Protein AF-A0A8T3MDM1-F1 (afdb_monomer)

pLDDT: mean 90.83, std 8.82, range [56.97, 98.5]

Sequence (140 aa):
MAVIEPRGPFSLTASSRFLEGFTPAAHRASGEAGHLHLAFVPAGTDDAAAVCCRQPADPDGPVTIEVPGSPDARPVVDQTRRILSLDIDGSDFPEVGRRDPVIGRLQRRYPGLRPVLFLSTFEAAAWAIIGARISIRQAA

Secondary structure (DSSP, 8-state):
-EEE--SS---HHHHHHHHHTSGGG-----S-TTEEEEEE--TT-SS-EEEEEE--S-TTSPEEEE-TT-S--HHHHHHHHHHTT-SS--TTHHHHHHH-HHHHHHHHHSTT--PPPPSSHHHHHHHHHHTTTS-HHHH-

Nearest PDB structures (foldseek):
  2jhj-assembly2_B  TM=7.809E-01  e=1.040E-05  Archaeoglobus fulgidus
  2jhj-assembly1_A  TM=7.834E-01  e=1.245E-05  Archaeoglobus fulgidus
  2jhn-assembly2_B  TM=7.776E-01  e=1.786E-05  Archaeoglobus fulgidus
  4zhx-assembly2_C  TM=4.646E-01  e=4.250E+00  Homo sapiens
  5g3q-assembly2_B  TM=2.437E-01  e=5.405E+00  Homo sapiens

Foldseek 3Di:
DDKAQAQAFAALQLLLVVLCVQVVSNDPFPPDGQWDWDWDAFPPGDDIWIWIWGAPPDRRGIIDIDIPPDPDCVSVVVLVCVQRVSVDRCRCVCVVCVVPVVSVVVCVVRPRRDDGDDSDPVVVVVLCVQPPPHDSVVSD

Radius of gyration: 15.72 Å; Cα contacts (8 Å, |Δi|>4): 213; chains: 1; bounding box: 40×39×36 Å

Structure (mmCIF, N/CA/C/O backbone):
data_AF-A0A8T3MDM1-F1
#
_entry.id   AF-A0A8T3MDM1-F1
#
loop_
_atom_site.group_PDB
_atom_site.id
_atom_site.type_symbol
_atom_site.label_atom_id
_atom_site.label_alt_id
_atom_site.label_comp_id
_atom_site.label_asym_id
_atom_site.label_entity_id
_atom_site.label_seq_id
_atom_site.pdbx_PDB_ins_code
_atom_site.Cartn_x
_atom_site.Cartn_y
_atom_site.Cartn_z
_atom_site.occupancy
_atom_site.B_iso_or_equiv
_atom_site.auth_seq_id
_atom_site.auth_comp_id
_atom_site.auth_asym_id
_atom_site.auth_atom_id
_atom_site.pdbx_PDB_model_num
ATOM 1 N N . MET A 1 1 ? 8.601 10.355 -13.959 1.00 86.75 1 MET A N 1
ATOM 2 C CA . MET A 1 1 ? 7.845 10.962 -12.844 1.00 86.75 1 MET A CA 1
AT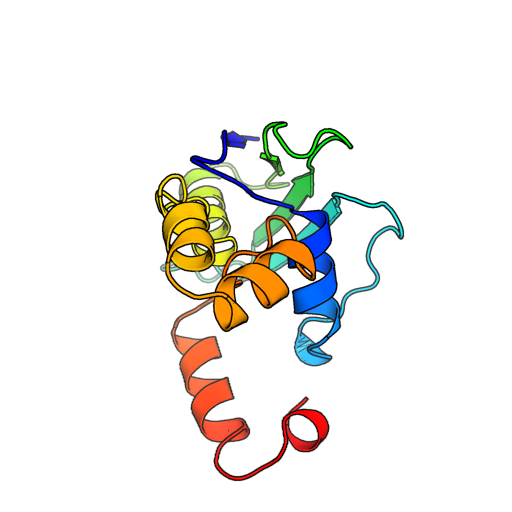OM 3 C C . MET A 1 1 ? 6.371 10.945 -13.207 1.00 86.75 1 MET A C 1
ATOM 5 O O . MET A 1 1 ? 6.057 11.250 -14.352 1.00 86.75 1 MET A O 1
ATOM 9 N N . ALA A 1 2 ? 5.500 10.570 -12.277 1.00 94.62 2 ALA A N 1
ATOM 10 C CA . ALA A 1 2 ? 4.046 10.598 -12.415 1.00 94.62 2 ALA A CA 1
ATOM 11 C C . ALA A 1 2 ? 3.429 11.269 -11.181 1.00 94.62 2 ALA A C 1
ATOM 13 O O . ALA A 1 2 ? 3.994 11.173 -10.096 1.00 94.62 2 ALA A O 1
ATOM 14 N N . VAL A 1 3 ? 2.289 11.934 -11.345 1.00 96.19 3 VAL A N 1
ATOM 15 C CA . VAL A 1 3 ? 1.538 12.575 -10.255 1.00 96.19 3 VAL A CA 1
ATOM 16 C C . VAL A 1 3 ? 0.168 11.915 -10.189 1.00 96.19 3 VAL A C 1
ATOM 18 O O . VAL A 1 3 ? -0.508 11.803 -11.213 1.00 96.19 3 VAL A O 1
ATOM 21 N N . ILE A 1 4 ? -0.207 11.412 -9.015 1.00 96.38 4 ILE A N 1
ATOM 22 C CA . ILE A 1 4 ? -1.434 10.650 -8.796 1.00 96.38 4 ILE A CA 1
ATOM 23 C C . ILE A 1 4 ? -2.304 11.375 -7.779 1.00 96.38 4 ILE A C 1
ATOM 25 O O . ILE A 1 4 ? -1.883 11.564 -6.643 1.00 96.38 4 ILE A O 1
ATOM 29 N N . GLU A 1 5 ? -3.531 11.703 -8.172 1.00 95.94 5 GLU A N 1
ATOM 30 C CA . GLU A 1 5 ? -4.557 12.205 -7.257 1.00 95.94 5 GLU A CA 1
ATOM 31 C C . GLU A 1 5 ? -5.285 11.023 -6.599 1.00 95.94 5 GLU A C 1
ATOM 33 O O . GLU A 1 5 ? -5.926 10.229 -7.306 1.00 95.94 5 GLU A O 1
ATOM 38 N N . PRO A 1 6 ? -5.193 10.844 -5.268 1.00 95.88 6 PRO A N 1
ATOM 39 C CA . PRO A 1 6 ? -5.953 9.811 -4.583 1.00 95.88 6 PRO A CA 1
ATOM 40 C C . PRO A 1 6 ? -7.458 10.096 -4.665 1.00 95.88 6 PRO A C 1
ATOM 42 O O . PRO A 1 6 ? -7.927 11.184 -4.346 1.00 95.88 6 PRO A O 1
ATOM 45 N N . ARG A 1 7 ? -8.251 9.092 -5.050 1.00 95.75 7 ARG A N 1
ATOM 46 C CA . ARG A 1 7 ? -9.720 9.191 -5.015 1.00 95.75 7 ARG A CA 1
ATOM 47 C C . ARG A 1 7 ? -10.232 8.796 -3.639 1.00 95.75 7 ARG A C 1
ATOM 49 O O . ARG A 1 7 ? -10.268 7.601 -3.340 1.00 95.75 7 ARG A O 1
ATOM 56 N N . GLY A 1 8 ? -10.537 9.777 -2.795 1.00 94.56 8 GLY A N 1
ATOM 57 C CA . GLY A 1 8 ? -10.872 9.594 -1.378 1.00 94.56 8 GLY A CA 1
ATOM 58 C C . GLY A 1 8 ? -9.645 9.616 -0.454 1.00 94.56 8 GLY A C 1
ATOM 59 O O . GLY A 1 8 ? -8.515 9.641 -0.944 1.00 94.56 8 GLY A O 1
ATOM 60 N N . PRO A 1 9 ? -9.831 9.541 0.878 1.00 94.75 9 PRO A N 1
ATOM 61 C CA . PRO A 1 9 ? -8.746 9.744 1.839 1.00 94.75 9 PRO A CA 1
ATOM 62 C C . PRO A 1 9 ? -7.539 8.823 1.608 1.00 94.75 9 PRO A C 1
ATOM 64 O O . PRO A 1 9 ? -7.690 7.613 1.395 1.00 94.75 9 PRO A O 1
ATOM 67 N N . PHE A 1 10 ? -6.335 9.390 1.666 1.00 95.69 10 PHE A N 1
ATOM 68 C CA . PHE A 1 10 ? -5.076 8.663 1.526 1.00 95.69 10 PHE A CA 1
ATOM 69 C C . PHE A 1 10 ? -3.952 9.360 2.298 1.00 95.69 10 PHE A C 1
ATOM 71 O O . PHE A 1 10 ? -3.874 10.580 2.328 1.00 95.69 10 PHE A O 1
ATOM 78 N N . SER A 1 11 ? -3.060 8.584 2.910 1.00 94.44 11 SER A N 1
ATOM 79 C CA . SER A 1 11 ? -1.850 9.105 3.539 1.00 94.44 11 SER A CA 1
ATOM 80 C C . SER A 1 11 ? -0.653 8.218 3.219 1.00 94.44 11 SER A C 1
ATOM 82 O O . SER A 1 11 ? -0.559 7.069 3.672 1.00 94.44 11 SER A O 1
ATOM 84 N N . LEU A 1 12 ? 0.313 8.775 2.490 1.00 94.50 12 LEU A N 1
ATOM 85 C CA . LEU A 1 12 ? 1.590 8.119 2.233 1.00 94.50 12 LEU A CA 1
ATOM 86 C C . LEU A 1 12 ? 2.374 7.925 3.534 1.00 94.50 12 LEU A C 1
ATOM 88 O O . LEU A 1 12 ? 2.981 6.879 3.732 1.00 94.50 12 LEU A O 1
ATOM 92 N N . THR A 1 13 ? 2.289 8.883 4.464 1.00 92.00 13 THR A N 1
ATOM 93 C CA . THR A 1 13 ? 2.861 8.749 5.813 1.00 92.00 13 THR A CA 1
ATOM 94 C C . THR A 1 13 ? 2.281 7.545 6.554 1.00 92.00 13 THR A C 1
ATOM 96 O O . THR A 1 13 ? 3.032 6.787 7.166 1.00 92.00 13 THR A O 1
ATOM 99 N N . ALA A 1 14 ? 0.959 7.342 6.508 1.00 92.44 14 ALA A N 1
ATOM 100 C CA . ALA A 1 14 ? 0.335 6.183 7.147 1.00 92.44 14 ALA A CA 1
ATOM 101 C C . ALA A 1 14 ? 0.762 4.866 6.480 1.00 92.44 14 ALA A C 1
ATOM 103 O O . ALA A 1 14 ? 1.062 3.902 7.181 1.00 92.44 14 ALA A O 1
ATOM 104 N N . SER A 1 15 ? 0.840 4.845 5.147 1.00 93.19 15 SER A N 1
ATOM 105 C CA . SER A 1 15 ? 1.284 3.679 4.369 1.00 93.19 15 SER A CA 1
ATOM 106 C C . SER A 1 15 ? 2.744 3.315 4.665 1.00 93.19 15 SER A C 1
ATOM 108 O O . SER A 1 15 ? 3.058 2.149 4.890 1.00 93.19 15 SER A O 1
ATOM 110 N N . SER A 1 16 ? 3.621 4.320 4.742 1.00 91.12 16 SER A N 1
ATOM 111 C CA . SER A 1 16 ? 5.036 4.163 5.095 1.00 91.12 16 SER A CA 1
ATOM 112 C C . SER A 1 16 ? 5.198 3.574 6.502 1.00 91.12 16 SER A C 1
ATOM 114 O O . SER A 1 16 ? 5.818 2.528 6.670 1.00 91.12 16 SER A O 1
ATOM 116 N N . ARG A 1 17 ? 4.500 4.133 7.502 1.00 89.62 17 ARG A N 1
ATOM 117 C CA . ARG A 1 17 ? 4.491 3.595 8.877 1.00 89.62 17 ARG A CA 1
ATOM 118 C C . ARG A 1 17 ? 3.940 2.172 8.976 1.00 89.62 17 ARG A C 1
ATOM 120 O O . ARG A 1 17 ? 4.374 1.407 9.831 1.00 89.62 17 ARG A O 1
ATOM 127 N N . PHE A 1 18 ? 2.949 1.825 8.154 1.00 91.06 18 PHE A N 1
ATOM 128 C CA . PHE A 1 18 ? 2.418 0.464 8.111 1.00 91.06 18 PHE A CA 1
ATOM 129 C C . PHE A 1 18 ? 3.474 -0.524 7.598 1.00 91.06 18 PHE A C 1
ATOM 131 O O . PHE A 1 18 ? 3.674 -1.563 8.224 1.00 91.06 18 PHE A O 1
ATOM 138 N N . LEU A 1 19 ? 4.184 -0.174 6.517 1.00 89.38 19 LEU A N 1
ATOM 139 C CA . LEU A 1 19 ? 5.287 -0.978 5.977 1.00 89.38 19 LEU A CA 1
ATOM 140 C C . LEU A 1 19 ? 6.442 -1.131 6.970 1.00 89.38 19 LEU A C 1
ATOM 142 O O . LEU A 1 19 ? 6.955 -2.233 7.128 1.00 89.38 19 LEU A O 1
ATOM 146 N N . GLU A 1 20 ? 6.809 -0.070 7.693 1.00 85.88 20 GLU A N 1
ATOM 147 C CA . GLU A 1 20 ? 7.838 -0.122 8.747 1.00 85.88 20 GLU A CA 1
ATOM 148 C C . GLU A 1 20 ? 7.497 -1.115 9.873 1.00 85.88 20 GLU A C 1
ATOM 150 O O . GLU A 1 20 ? 8.393 -1.642 10.531 1.00 85.88 20 GLU A O 1
ATOM 155 N N . GLY A 1 21 ? 6.209 -1.404 10.088 1.00 86.31 21 GLY A N 1
ATOM 156 C CA . GLY A 1 21 ? 5.744 -2.419 11.037 1.00 86.31 21 GLY A CA 1
ATOM 157 C C . GLY A 1 21 ? 6.015 -3.864 10.604 1.00 86.31 21 GLY A C 1
ATOM 158 O O . GLY A 1 21 ? 5.773 -4.785 11.386 1.00 86.31 21 GLY A O 1
ATOM 159 N N . PHE A 1 22 ? 6.504 -4.069 9.381 1.00 86.88 22 PHE A N 1
ATOM 160 C CA . PHE A 1 22 ? 6.898 -5.355 8.828 1.00 86.88 22 PHE A CA 1
ATOM 161 C C . PHE A 1 22 ? 8.405 -5.341 8.554 1.00 86.88 22 PHE A C 1
ATOM 163 O O . PHE A 1 22 ? 8.842 -4.811 7.538 1.00 86.88 22 PHE A O 1
ATOM 170 N N . THR A 1 23 ? 9.215 -5.921 9.450 1.00 84.19 23 THR A N 1
ATOM 171 C CA . THR A 1 23 ? 10.692 -5.829 9.409 1.00 84.19 23 THR A CA 1
ATOM 172 C C . THR A 1 23 ? 11.322 -6.123 8.039 1.00 84.19 23 THR A C 1
ATOM 174 O O . THR A 1 23 ? 12.244 -5.403 7.666 1.00 84.19 23 THR A O 1
ATOM 177 N N . PRO A 1 24 ? 10.847 -7.101 7.238 1.00 83.50 24 PRO A N 1
ATOM 178 C CA . PRO A 1 24 ? 11.380 -7.345 5.896 1.00 83.50 24 PRO A CA 1
ATOM 179 C C . PRO A 1 24 ? 11.178 -6.182 4.915 1.00 83.50 24 PRO A C 1
ATOM 181 O O . PRO A 1 24 ? 11.974 -6.020 3.996 1.00 83.50 24 PRO A O 1
ATOM 184 N N . ALA A 1 25 ? 10.136 -5.369 5.112 1.00 77.88 25 ALA A N 1
ATOM 185 C CA . ALA A 1 25 ? 9.897 -4.134 4.366 1.00 77.88 25 ALA A CA 1
ATOM 186 C C . ALA A 1 25 ? 10.377 -2.879 5.116 1.00 77.88 25 ALA A C 1
ATOM 188 O O . ALA A 1 25 ? 10.260 -1.770 4.589 1.00 77.88 25 ALA A O 1
ATOM 189 N N . ALA A 1 26 ? 10.930 -3.025 6.325 1.00 70.50 26 ALA A N 1
ATOM 190 C CA . ALA A 1 26 ? 11.464 -1.908 7.080 1.00 70.50 26 ALA A CA 1
ATOM 191 C C . ALA A 1 26 ? 12.752 -1.420 6.411 1.00 70.50 26 ALA A C 1
ATOM 193 O O . ALA A 1 26 ? 13.820 -2.023 6.518 1.00 70.50 26 ALA A O 1
ATOM 194 N N . HIS A 1 27 ? 12.658 -0.289 5.724 1.00 66.25 27 HIS A N 1
ATOM 195 C CA . HIS A 1 27 ? 13.823 0.449 5.270 1.00 66.25 27 HIS A CA 1
ATOM 196 C C . HIS A 1 27 ? 14.109 1.596 6.242 1.00 66.25 27 HIS A C 1
ATOM 198 O O . HIS A 1 27 ? 13.225 2.075 6.952 1.00 66.25 27 HIS A O 1
ATOM 204 N N . ARG A 1 28 ? 15.347 2.105 6.259 1.00 59.72 28 ARG A N 1
ATOM 205 C CA . ARG A 1 28 ? 15.585 3.434 6.835 1.00 59.72 28 ARG A CA 1
ATOM 206 C C . ARG A 1 28 ? 14.867 4.434 5.939 1.00 59.72 28 ARG A C 1
ATOM 208 O O . ARG A 1 28 ? 15.349 4.733 4.848 1.00 59.72 28 ARG A O 1
ATOM 215 N N . ALA A 1 29 ? 13.671 4.874 6.323 1.00 58.59 29 ALA A N 1
ATOM 216 C CA . ALA A 1 29 ? 13.055 6.033 5.693 1.00 58.59 29 ALA A CA 1
ATOM 217 C C . ALA A 1 29 ? 14.038 7.207 5.761 1.00 58.59 29 ALA A C 1
ATOM 219 O O . ALA A 1 29 ? 14.918 7.234 6.625 1.00 58.59 29 ALA A O 1
ATOM 220 N N . SER A 1 30 ? 13.889 8.206 4.890 1.00 56.97 30 SER A N 1
ATOM 221 C CA . SER A 1 30 ? 14.655 9.457 5.002 1.00 56.97 30 SER A CA 1
ATOM 222 C C . SER A 1 30 ? 14.439 10.173 6.351 1.00 56.97 30 SER A C 1
ATOM 224 O O . SER A 1 30 ? 15.043 11.211 6.592 1.00 56.97 30 SER A O 1
ATOM 226 N N . GLY A 1 31 ? 13.576 9.639 7.230 1.00 62.75 31 GLY A N 1
ATOM 227 C CA . GLY A 1 31 ? 13.072 10.287 8.438 1.00 62.75 31 GLY A CA 1
ATOM 228 C C . GLY A 1 31 ? 12.000 11.331 8.126 1.00 62.75 31 GLY A C 1
ATOM 229 O O . GLY A 1 31 ? 11.413 11.899 9.043 1.00 62.75 31 GLY A O 1
ATOM 230 N N . GLU A 1 32 ? 11.734 11.574 6.842 1.00 75.56 32 GLU A N 1
ATOM 231 C CA . GLU A 1 32 ? 10.824 12.600 6.360 1.00 75.56 32 GLU A CA 1
ATOM 232 C C . GLU A 1 32 ? 9.410 12.031 6.211 1.00 75.56 32 GLU A C 1
ATOM 234 O O . GLU A 1 32 ? 9.191 10.992 5.583 1.00 75.56 32 GLU A O 1
ATOM 239 N N . ALA A 1 33 ? 8.434 12.710 6.815 1.00 81.12 33 ALA A N 1
ATOM 240 C CA . ALA A 1 33 ? 7.032 12.355 6.652 1.00 81.12 33 ALA A CA 1
ATOM 241 C C . ALA A 1 33 ? 6.618 12.494 5.179 1.00 81.12 33 ALA A C 1
ATOM 243 O O . ALA A 1 33 ? 7.081 13.385 4.474 1.00 81.12 33 ALA A O 1
ATOM 244 N N . GLY A 1 34 ? 5.730 11.615 4.716 1.00 86.62 34 GLY A N 1
ATOM 245 C CA . GLY A 1 34 ? 5.244 11.645 3.339 1.00 86.62 34 GLY A CA 1
ATOM 246 C C . GLY A 1 34 ? 6.260 11.159 2.308 1.00 86.62 34 GLY A C 1
ATOM 247 O O . GLY A 1 34 ? 6.072 11.438 1.133 1.00 86.62 34 GLY A O 1
ATOM 248 N N . HIS A 1 35 ? 7.318 10.447 2.709 1.00 91.25 35 HIS A N 1
ATOM 249 C CA . HIS A 1 35 ? 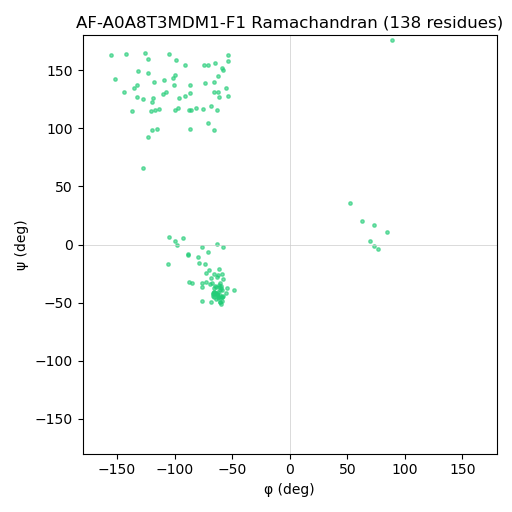8.287 9.835 1.798 1.00 91.25 35 HIS A CA 1
ATOM 250 C C . HIS A 1 35 ? 8.295 8.309 1.935 1.00 91.25 35 HIS A C 1
ATOM 252 O O . HIS A 1 35 ? 8.236 7.763 3.040 1.00 91.25 35 HIS A O 1
ATOM 258 N N . LEU A 1 36 ? 8.393 7.618 0.800 1.00 91.50 36 LEU A N 1
ATOM 259 C CA . LEU A 1 36 ? 8.507 6.162 0.741 1.00 91.50 36 LEU A CA 1
ATOM 260 C C . LEU A 1 36 ? 9.439 5.752 -0.401 1.00 91.50 36 LEU A C 1
ATOM 262 O O . LEU A 1 36 ? 9.274 6.209 -1.533 1.00 91.50 36 LEU A O 1
ATOM 266 N N . HIS A 1 37 ? 10.392 4.868 -0.110 1.00 92.06 37 HIS A N 1
ATOM 267 C CA . HIS A 1 37 ? 11.246 4.253 -1.121 1.00 92.06 37 HIS A CA 1
ATOM 268 C C . HIS A 1 37 ? 10.891 2.779 -1.263 1.00 92.06 37 HIS A C 1
ATOM 270 O O . HIS A 1 37 ? 10.837 2.053 -0.275 1.00 92.06 37 HIS A O 1
ATOM 276 N N . LEU A 1 38 ? 10.677 2.334 -2.497 1.00 92.25 38 LEU A N 1
ATOM 277 C CA . LEU A 1 38 ? 10.428 0.932 -2.819 1.00 92.25 38 LEU A CA 1
ATOM 278 C C . LEU A 1 38 ? 11.460 0.451 -3.832 1.00 92.25 38 LEU A C 1
ATOM 280 O O . LEU A 1 38 ? 11.897 1.210 -4.699 1.00 92.25 38 LEU A O 1
ATOM 284 N N . ALA A 1 39 ? 11.816 -0.823 -3.736 1.00 92.12 39 ALA A N 1
ATOM 285 C CA . ALA A 1 39 ? 12.572 -1.528 -4.755 1.00 92.12 39 ALA A CA 1
ATOM 286 C C . ALA A 1 39 ? 11.885 -2.866 -5.017 1.00 92.12 39 ALA A C 1
ATOM 288 O O . ALA A 1 39 ? 11.599 -3.607 -4.079 1.00 92.12 39 ALA A O 1
ATOM 289 N N . PHE A 1 40 ? 11.582 -3.158 -6.276 1.00 92.50 40 PHE A N 1
ATOM 290 C CA . PHE A 1 40 ? 10.943 -4.410 -6.673 1.00 92.50 40 PHE A CA 1
ATOM 291 C C . PHE A 1 40 ? 11.266 -4.744 -8.123 1.00 92.50 40 PHE A C 1
ATOM 293 O O . PHE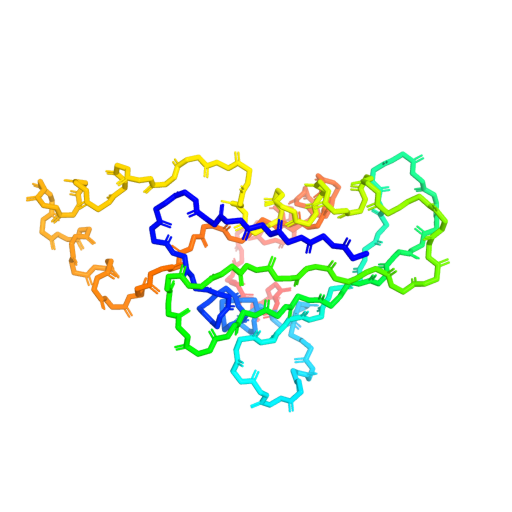 A 1 40 ? 11.670 -3.872 -8.885 1.00 92.50 40 PHE A O 1
ATOM 300 N N . VAL A 1 41 ? 11.055 -6.000 -8.505 1.00 92.88 41 VAL A N 1
ATOM 301 C CA . VAL A 1 41 ? 11.077 -6.428 -9.907 1.00 92.88 41 VAL A CA 1
ATOM 302 C C . VAL A 1 41 ? 9.668 -6.235 -10.481 1.00 92.88 41 VAL A C 1
ATOM 304 O O . VAL A 1 41 ? 8.719 -6.847 -9.968 1.00 92.88 41 VAL A O 1
ATOM 307 N N . PRO A 1 42 ? 9.480 -5.346 -11.473 1.00 91.56 42 PRO A N 1
ATOM 308 C CA . PRO A 1 42 ? 8.192 -5.174 -12.125 1.00 91.56 42 PRO A CA 1
ATOM 309 C C . PRO A 1 42 ? 7.675 -6.474 -12.751 1.00 91.56 42 PRO A C 1
ATOM 311 O O . PRO A 1 42 ? 8.435 -7.346 -13.169 1.00 91.56 42 PRO A O 1
ATOM 314 N N . ALA A 1 43 ? 6.356 -6.625 -12.818 1.00 89.56 43 ALA A N 1
ATOM 315 C CA . ALA A 1 43 ? 5.759 -7.800 -13.436 1.00 89.56 43 ALA A CA 1
ATOM 316 C C . ALA A 1 43 ? 6.157 -7.895 -14.921 1.00 89.56 43 ALA A C 1
ATOM 318 O O . ALA A 1 43 ? 5.945 -6.958 -15.688 1.00 89.56 43 ALA A O 1
ATOM 319 N N . GLY A 1 44 ? 6.693 -9.050 -15.323 1.00 88.31 44 GLY A N 1
ATOM 320 C CA . GLY A 1 44 ? 7.118 -9.300 -16.703 1.00 88.31 44 GLY A CA 1
ATOM 321 C C . GLY A 1 44 ? 8.527 -8.807 -17.044 1.00 88.31 44 GLY A C 1
ATOM 322 O O . GLY A 1 44 ? 8.875 -8.802 -18.222 1.00 88.31 44 GLY A O 1
ATOM 323 N N . THR A 1 45 ? 9.329 -8.410 -16.052 1.00 88.88 45 THR A N 1
ATOM 324 C CA . THR A 1 45 ? 10.739 -8.034 -16.231 1.00 88.88 45 THR A CA 1
ATOM 325 C C . THR A 1 45 ? 11.646 -8.834 -15.299 1.00 88.88 45 THR A C 1
ATOM 327 O O . THR A 1 45 ? 11.173 -9.390 -14.311 1.00 88.88 45 THR A O 1
ATOM 330 N N . ASP A 1 46 ? 12.951 -8.825 -15.575 1.00 89.00 46 ASP A N 1
ATOM 331 C CA . ASP A 1 46 ? 13.977 -9.422 -14.703 1.00 89.00 46 ASP A CA 1
ATOM 332 C C . ASP A 1 46 ? 14.794 -8.366 -13.935 1.00 89.00 46 ASP A C 1
ATOM 334 O O . ASP A 1 46 ? 15.432 -8.670 -12.927 1.00 89.00 46 ASP A O 1
ATOM 338 N N . ASP A 1 47 ? 14.744 -7.107 -14.378 1.00 89.75 47 ASP A N 1
ATOM 339 C CA . ASP A 1 47 ? 15.480 -6.005 -13.764 1.00 89.75 47 ASP A CA 1
ATOM 340 C C . ASP A 1 47 ? 14.702 -5.373 -12.606 1.00 89.75 47 ASP A C 1
ATOM 342 O O . ASP A 1 47 ? 13.500 -5.110 -12.694 1.00 89.75 47 ASP A O 1
ATOM 346 N N . ALA A 1 48 ? 15.403 -5.082 -11.510 1.00 91.50 48 ALA A N 1
ATOM 347 C CA . ALA A 1 48 ? 14.825 -4.357 -10.388 1.00 91.50 48 ALA A CA 1
ATOM 348 C C . ALA A 1 48 ? 14.646 -2.867 -10.722 1.00 91.50 48 ALA A C 1
ATOM 350 O O . ALA A 1 48 ? 15.538 -2.219 -11.270 1.00 91.50 48 ALA A O 1
ATOM 351 N N . ALA A 1 49 ? 13.514 -2.304 -10.309 1.00 93.00 49 ALA A N 1
ATOM 352 C CA . ALA A 1 49 ? 13.222 -0.882 -10.374 1.00 93.00 49 ALA A CA 1
ATOM 353 C C . ALA A 1 49 ? 13.214 -0.272 -8.968 1.00 93.00 49 ALA A C 1
ATOM 355 O O . ALA A 1 49 ? 12.715 -0.872 -8.014 1.00 93.00 49 ALA A O 1
ATOM 356 N N . ALA A 1 50 ? 13.736 0.949 -8.858 1.00 93.12 50 ALA A N 1
ATOM 357 C CA . ALA A 1 50 ? 13.614 1.777 -7.666 1.00 93.12 50 ALA A CA 1
ATOM 358 C C . ALA A 1 50 ? 12.497 2.808 -7.853 1.00 93.12 50 ALA A C 1
ATOM 360 O O . ALA A 1 50 ? 12.294 3.331 -8.950 1.00 93.12 50 ALA A O 1
ATOM 361 N N . VAL A 1 51 ? 11.796 3.126 -6.769 1.00 94.69 51 VAL A N 1
ATOM 362 C CA . VAL A 1 51 ? 10.711 4.105 -6.758 1.00 94.69 51 VAL A CA 1
ATOM 363 C C . VAL A 1 51 ? 10.841 5.013 -5.547 1.00 94.69 51 VAL A C 1
ATOM 365 O O . VAL A 1 51 ? 11.034 4.538 -4.429 1.00 94.69 51 VAL A O 1
ATOM 368 N N . CYS A 1 52 ? 10.685 6.318 -5.761 1.00 94.50 52 CYS A N 1
ATOM 369 C CA . CYS A 1 52 ? 10.517 7.306 -4.705 1.00 94.50 52 CYS A CA 1
ATOM 370 C C . CYS A 1 52 ? 9.116 7.911 -4.785 1.00 94.50 52 CYS A C 1
ATOM 372 O O . CYS A 1 52 ? 8.765 8.547 -5.777 1.00 94.50 52 CYS A O 1
ATOM 374 N N . CYS A 1 53 ? 8.317 7.696 -3.742 1.00 95.00 53 CYS A N 1
ATOM 375 C CA . CYS A 1 53 ? 7.013 8.322 -3.589 1.00 95.00 53 CYS A CA 1
ATOM 376 C C . CYS A 1 53 ? 7.117 9.497 -2.618 1.00 95.00 53 CYS A C 1
ATOM 378 O O . CYS A 1 53 ? 7.740 9.368 -1.560 1.00 95.00 53 CYS A O 1
ATOM 380 N N . ARG A 1 54 ? 6.466 10.612 -2.956 1.00 94.81 54 ARG A N 1
ATOM 381 C CA . ARG A 1 54 ? 6.344 11.791 -2.094 1.00 94.81 54 ARG A CA 1
ATOM 382 C C . ARG A 1 54 ? 4.906 12.279 -2.060 1.00 94.81 54 ARG A C 1
ATOM 384 O O . ARG A 1 54 ? 4.264 12.353 -3.103 1.00 94.81 54 ARG A O 1
ATOM 391 N N . GLN A 1 55 ? 4.422 12.640 -0.881 1.00 93.62 55 GLN A N 1
ATOM 392 C CA . GLN A 1 55 ? 3.161 13.346 -0.694 1.00 93.62 55 GLN A CA 1
ATOM 393 C C . GLN A 1 55 ? 3.454 14.575 0.171 1.00 93.62 55 GLN A C 1
ATOM 395 O O . GLN A 1 55 ? 4.042 14.414 1.246 1.00 93.62 55 GLN A O 1
ATOM 400 N N . PRO A 1 56 ? 3.091 15.791 -0.275 1.00 83.19 56 PRO A N 1
ATOM 401 C CA . PRO A 1 56 ? 3.191 16.988 0.552 1.00 83.19 56 PRO A CA 1
ATOM 402 C C . PRO A 1 56 ? 2.476 16.804 1.898 1.00 83.19 56 PRO A C 1
ATOM 404 O O . PRO A 1 56 ? 1.618 15.939 2.043 1.00 83.19 56 PRO A O 1
ATOM 407 N N . ALA A 1 57 ? 2.773 17.656 2.882 1.00 70.44 57 ALA A N 1
ATOM 408 C CA . ALA A 1 57 ? 2.137 17.607 4.206 1.00 70.44 57 ALA A CA 1
ATOM 409 C C . ALA A 1 57 ? 0.609 17.870 4.199 1.00 70.44 57 ALA A C 1
ATOM 411 O O . ALA A 1 57 ? -0.017 17.862 5.259 1.00 70.44 57 ALA A O 1
ATOM 412 N N . ASP A 1 58 ? 0.021 18.099 3.025 1.00 72.44 58 ASP A N 1
ATOM 413 C CA . ASP A 1 58 ? -1.416 18.162 2.804 1.00 72.44 58 ASP A CA 1
ATOM 414 C C . ASP A 1 58 ? -1.990 16.734 2.671 1.00 72.44 58 ASP A C 1
ATOM 416 O O . ASP A 1 58 ? -1.605 16.012 1.745 1.00 72.44 58 ASP A O 1
ATOM 420 N N . PRO A 1 59 ? -2.891 16.293 3.572 1.00 64.50 59 PRO A N 1
ATOM 421 C CA . PRO A 1 59 ? -3.498 14.963 3.501 1.00 64.50 59 PRO A CA 1
ATOM 422 C C . PRO A 1 59 ? -4.317 14.725 2.223 1.00 64.50 59 PRO A C 1
ATOM 424 O O . PRO A 1 59 ? -4.494 13.567 1.848 1.00 64.50 59 PRO A O 1
ATOM 427 N N . ASP A 1 60 ? -4.766 15.786 1.548 1.00 73.50 60 ASP A N 1
ATOM 428 C CA . ASP A 1 60 ? -5.510 15.709 0.286 1.00 73.50 60 ASP A CA 1
ATOM 429 C C . ASP A 1 60 ? -4.616 15.980 -0.939 1.00 73.50 60 ASP A C 1
ATOM 431 O O . ASP A 1 60 ? -5.090 16.002 -2.073 1.00 73.50 60 ASP A O 1
ATOM 435 N N . GLY A 1 61 ? -3.310 16.173 -0.723 1.00 86.88 61 GLY A N 1
ATOM 436 C CA . GLY A 1 61 ? -2.353 16.461 -1.783 1.00 86.88 61 GLY A CA 1
ATOM 437 C C . GLY A 1 61 ? -2.010 15.239 -2.648 1.00 86.88 61 GLY A C 1
ATOM 438 O O . GLY A 1 61 ? -2.058 14.095 -2.170 1.00 86.88 61 GLY A O 1
ATOM 439 N N . PRO A 1 62 ? -1.583 15.466 -3.905 1.00 94.88 62 PRO A N 1
ATOM 440 C CA . PRO A 1 62 ? -1.208 14.396 -4.815 1.00 94.88 62 PRO A CA 1
ATOM 441 C C . PRO A 1 62 ? 0.018 13.618 -4.341 1.00 94.88 62 PRO A C 1
ATOM 443 O O . PRO A 1 62 ? 0.900 14.132 -3.647 1.00 94.88 62 PRO A O 1
ATOM 446 N N . VAL A 1 63 ? 0.116 12.376 -4.809 1.00 96.69 63 VAL A N 1
ATOM 447 C CA . VAL A 1 63 ? 1.293 11.524 -4.648 1.00 96.69 63 VAL A CA 1
ATOM 448 C C . VAL A 1 63 ? 2.154 11.611 -5.901 1.00 96.69 63 VAL A C 1
ATOM 450 O O . VAL A 1 63 ? 1.746 11.193 -6.986 1.00 96.69 63 VAL A O 1
ATOM 453 N N . THR A 1 64 ? 3.376 12.103 -5.751 1.00 96.44 64 THR A N 1
ATOM 454 C CA . THR A 1 64 ? 4.397 12.075 -6.801 1.00 96.44 64 THR A CA 1
ATOM 455 C C . THR A 1 64 ? 5.149 10.752 -6.744 1.00 96.44 64 THR A C 1
ATOM 457 O O . THR A 1 64 ? 5.627 10.361 -5.684 1.00 96.44 64 THR A O 1
ATOM 460 N N . ILE A 1 65 ? 5.282 10.079 -7.886 1.00 96.69 65 ILE A N 1
ATOM 461 C CA . ILE A 1 65 ? 6.021 8.826 -8.066 1.00 96.69 65 ILE A CA 1
ATOM 462 C C . ILE A 1 65 ? 7.181 9.072 -9.036 1.00 96.69 65 ILE A C 1
ATOM 464 O O . ILE A 1 65 ? 6.992 9.366 -10.222 1.00 96.69 65 ILE A O 1
ATOM 468 N N . GLU A 1 66 ? 8.402 8.927 -8.546 1.00 95.38 66 GLU A N 1
ATOM 469 C CA . GLU A 1 66 ? 9.637 9.032 -9.317 1.00 95.38 66 GLU A CA 1
ATOM 470 C C . GLU A 1 66 ? 10.264 7.651 -9.497 1.00 95.38 66 GLU A C 1
ATOM 472 O O . GLU A 1 66 ? 10.420 6.906 -8.536 1.00 95.38 66 GLU A O 1
ATOM 477 N N . VAL A 1 67 ? 10.641 7.323 -10.735 1.00 95.50 67 VAL A N 1
ATOM 478 C CA . VAL A 1 67 ? 11.308 6.066 -11.099 1.00 95.50 67 VAL A CA 1
ATOM 479 C C . VAL A 1 67 ? 12.667 6.430 -11.699 1.00 95.50 67 VAL A C 1
ATOM 481 O O . VAL A 1 67 ? 12.715 6.848 -12.861 1.00 95.50 67 VAL A O 1
ATOM 484 N N . PRO A 1 68 ? 13.764 6.371 -10.925 1.00 91.50 68 PRO A N 1
ATOM 485 C CA . PRO A 1 68 ? 15.093 6.694 -11.431 1.00 91.50 68 PRO A CA 1
ATOM 486 C C . PRO A 1 68 ? 15.555 5.689 -12.493 1.00 91.50 68 PRO A C 1
ATOM 488 O O . PRO A 1 68 ? 15.359 4.487 -12.343 1.00 91.50 68 PRO A O 1
ATOM 491 N N . GLY A 1 69 ? 16.203 6.176 -13.554 1.00 83.62 69 GLY A N 1
ATOM 492 C CA . GLY A 1 69 ? 16.943 5.335 -14.505 1.00 83.62 69 GLY A CA 1
ATOM 493 C C . GLY A 1 69 ? 16.121 4.471 -15.473 1.00 83.62 69 GLY A C 1
ATOM 494 O O . GLY A 1 69 ? 16.729 3.814 -16.312 1.00 83.62 69 GLY A O 1
ATOM 495 N N . SER A 1 70 ? 14.783 4.477 -15.418 1.00 72.25 70 SER A N 1
ATOM 496 C CA . SER A 1 70 ? 13.955 3.681 -16.340 1.00 72.25 70 SER A CA 1
ATOM 497 C C . SER A 1 70 ? 13.463 4.496 -17.551 1.00 72.25 70 SER A C 1
ATOM 499 O O . SER A 1 70 ? 12.816 5.531 -17.350 1.00 72.25 70 SER A O 1
ATOM 501 N N . PRO A 1 71 ? 13.704 4.044 -18.801 1.00 65.12 71 PRO A N 1
ATOM 502 C CA . PRO A 1 71 ? 13.168 4.682 -20.005 1.00 65.12 71 PRO A CA 1
ATOM 503 C C . PRO A 1 71 ? 11.658 4.444 -20.199 1.00 65.12 71 PRO A C 1
ATOM 505 O O . PRO A 1 71 ? 10.999 5.279 -20.818 1.00 65.12 71 PRO A O 1
ATOM 508 N N . ASP A 1 72 ? 11.089 3.366 -19.635 1.00 80.62 72 ASP A N 1
ATOM 509 C CA . ASP A 1 72 ? 9.637 3.144 -19.563 1.00 80.62 72 ASP A CA 1
ATOM 510 C C . ASP A 1 72 ? 9.184 2.946 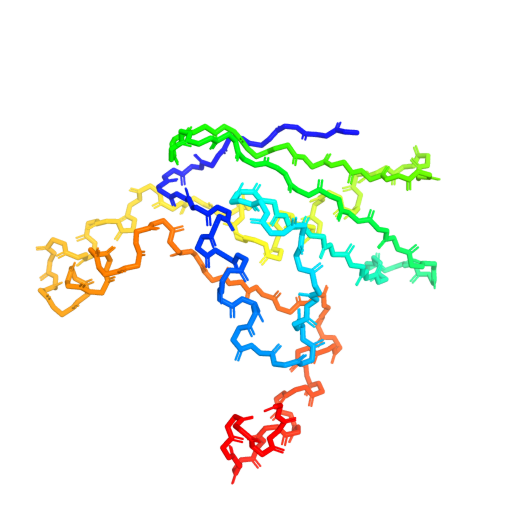-18.112 1.00 80.62 72 ASP A C 1
ATOM 512 O O . ASP A 1 72 ? 9.192 1.854 -17.545 1.00 80.62 72 ASP A O 1
ATOM 516 N N . ALA A 1 73 ? 8.792 4.052 -17.483 1.00 90.06 73 ALA A N 1
ATOM 517 C CA . ALA A 1 73 ? 8.372 4.059 -16.087 1.00 90.06 73 ALA A CA 1
ATOM 518 C C . ALA A 1 73 ? 6.929 3.567 -15.878 1.00 90.06 73 ALA A C 1
ATOM 520 O O . ALA A 1 73 ? 6.534 3.365 -14.731 1.00 90.06 73 ALA A O 1
ATOM 521 N N . ARG A 1 74 ? 6.122 3.399 -16.938 1.00 92.25 74 ARG A N 1
ATOM 522 C CA . ARG A 1 74 ? 4.676 3.135 -16.810 1.00 92.25 74 ARG A CA 1
ATOM 523 C C . ARG A 1 74 ? 4.352 1.852 -16.036 1.00 92.25 74 ARG A C 1
ATOM 525 O O . ARG A 1 74 ? 3.633 1.969 -15.046 1.00 92.25 74 ARG A O 1
ATOM 532 N N . PRO A 1 75 ? 4.929 0.677 -16.360 1.00 92.69 75 PRO A N 1
ATOM 533 C CA . PRO A 1 75 ? 4.651 -0.549 -15.604 1.00 92.69 75 PRO A CA 1
ATOM 534 C C . PRO A 1 75 ? 5.032 -0.432 -14.121 1.00 92.69 75 PRO A C 1
ATOM 536 O O . PRO A 1 75 ? 4.312 -0.904 -13.242 1.00 92.69 75 PRO A O 1
ATOM 539 N N . VAL A 1 76 ? 6.138 0.262 -13.829 1.00 95.50 76 VAL A N 1
ATOM 540 C CA . VAL A 1 76 ? 6.619 0.507 -12.461 1.00 95.50 76 VAL A CA 1
ATOM 541 C C . VAL A 1 76 ? 5.657 1.420 -11.697 1.00 95.50 76 VAL A C 1
ATOM 543 O O . VAL A 1 76 ? 5.342 1.167 -10.533 1.00 95.50 76 VAL A O 1
ATOM 546 N N . VAL A 1 77 ? 5.159 2.472 -12.351 1.00 96.62 77 VAL A N 1
ATOM 547 C CA . VAL A 1 77 ? 4.169 3.395 -11.782 1.00 96.62 77 VAL A CA 1
ATOM 548 C C . VAL A 1 77 ? 2.855 2.667 -11.511 1.00 96.62 7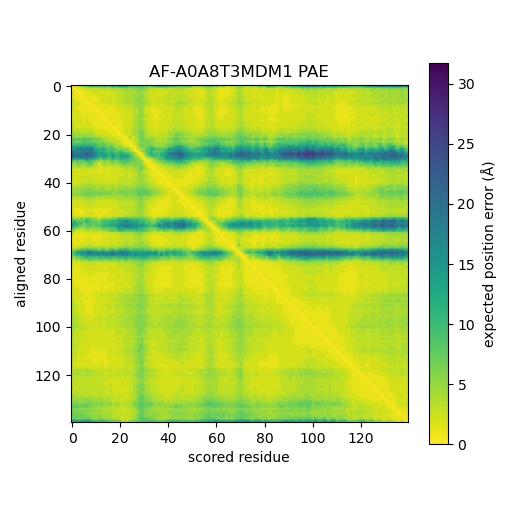7 VAL A C 1
ATOM 550 O O . VAL A 1 77 ? 2.329 2.783 -10.408 1.00 96.62 77 VAL A O 1
ATOM 553 N N . ASP A 1 78 ? 2.349 1.879 -12.456 1.00 95.81 78 ASP A N 1
ATOM 554 C CA . ASP A 1 78 ? 1.088 1.146 -12.298 1.00 95.81 78 ASP A CA 1
ATOM 555 C C . ASP A 1 78 ? 1.169 0.106 -11.177 1.00 95.81 78 ASP A C 1
ATOM 557 O O . ASP A 1 78 ? 0.276 0.013 -10.330 1.00 95.81 78 ASP A O 1
ATOM 561 N N . GLN A 1 79 ? 2.284 -0.620 -11.090 1.00 96.50 79 GLN A N 1
ATOM 562 C CA . GLN A 1 79 ? 2.519 -1.551 -9.992 1.00 96.50 79 GLN A CA 1
ATOM 563 C C . GLN A 1 79 ? 2.655 -0.828 -8.648 1.00 96.50 79 GLN A C 1
ATOM 565 O O . GLN A 1 79 ? 2.111 -1.306 -7.655 1.00 96.50 79 GLN A O 1
ATOM 570 N N . THR A 1 80 ? 3.293 0.346 -8.610 1.00 97.06 80 THR A N 1
ATOM 571 C CA . THR A 1 80 ? 3.366 1.189 -7.402 1.00 97.06 80 THR A CA 1
ATOM 572 C C . THR A 1 80 ? 1.981 1.670 -6.970 1.00 97.06 80 THR A C 1
ATOM 574 O O . THR A 1 80 ? 1.653 1.621 -5.785 1.00 97.06 80 THR A O 1
ATOM 577 N N . ARG A 1 81 ? 1.132 2.084 -7.921 1.00 97.75 81 ARG A N 1
ATOM 578 C CA . ARG A 1 81 ? -0.260 2.466 -7.644 1.00 97.75 81 ARG A CA 1
ATOM 579 C C . ARG A 1 81 ? -1.025 1.314 -7.005 1.00 97.75 81 ARG A C 1
ATOM 581 O O . ARG A 1 81 ? -1.686 1.542 -5.999 1.00 97.75 81 ARG A O 1
ATOM 588 N N . ARG A 1 82 ? -0.875 0.098 -7.536 1.00 97.25 82 ARG A N 1
ATOM 589 C CA . ARG A 1 82 ? -1.464 -1.125 -6.972 1.00 97.25 82 ARG A CA 1
ATOM 590 C C . ARG A 1 82 ? -0.935 -1.425 -5.569 1.00 97.25 82 ARG A C 1
ATOM 592 O O . ARG A 1 82 ? -1.718 -1.706 -4.670 1.00 97.25 82 ARG A O 1
ATOM 599 N N . ILE A 1 83 ? 0.383 -1.345 -5.361 1.00 96.81 83 ILE A N 1
ATOM 600 C CA . ILE A 1 83 ? 1.023 -1.555 -4.049 1.00 96.81 83 ILE A CA 1
ATOM 601 C C . ILE A 1 83 ? 0.426 -0.614 -2.994 1.00 96.81 83 ILE A C 1
ATOM 603 O O . ILE A 1 83 ? 0.144 -1.044 -1.880 1.00 96.81 83 ILE A O 1
ATOM 607 N N . LEU A 1 84 ? 0.184 0.650 -3.349 1.00 96.81 84 LEU A N 1
ATOM 608 C CA . LEU A 1 84 ? -0.352 1.674 -2.445 1.00 96.81 84 LEU A CA 1
ATOM 609 C C . LEU A 1 84 ? -1.886 1.806 -2.474 1.00 96.81 84 LEU A C 1
ATOM 611 O O . LEU A 1 84 ? -2.432 2.715 -1.845 1.00 96.81 84 LEU A O 1
ATOM 615 N N . SER A 1 85 ? -2.596 0.935 -3.200 1.00 97.50 85 SER A N 1
ATOM 616 C CA . SER A 1 85 ? -4.052 1.014 -3.412 1.00 97.50 85 SER A CA 1
ATOM 617 C C . SER A 1 85 ? -4.542 2.381 -3.938 1.00 97.50 85 SER A C 1
ATOM 619 O O . SER A 1 85 ? -5.618 2.870 -3.569 1.00 97.50 85 SER A O 1
ATOM 621 N N . LEU A 1 86 ? -3.741 3.028 -4.789 1.00 97.25 86 LEU A N 1
ATOM 622 C CA . LEU A 1 86 ? -4.059 4.277 -5.500 1.00 97.25 86 LEU A CA 1
ATOM 623 C C . LEU A 1 86 ? -4.768 4.028 -6.844 1.00 97.25 86 LEU A C 1
ATOM 625 O O . LEU A 1 86 ? -5.238 4.953 -7.507 1.00 97.25 86 LEU A O 1
ATOM 629 N N . ASP A 1 87 ? -4.833 2.776 -7.280 1.00 97.12 87 ASP A N 1
ATOM 630 C CA . ASP A 1 87 ? -5.613 2.304 -8.423 1.00 97.12 87 ASP A CA 1
ATOM 631 C C . ASP A 1 87 ? -7.109 2.121 -8.097 1.00 97.12 87 ASP A C 1
ATOM 633 O O . ASP A 1 87 ? -7.942 2.122 -9.005 1.00 97.12 87 ASP A O 1
ATOM 637 N N . ILE A 1 88 ? -7.475 2.078 -6.813 1.00 96.12 88 ILE A N 1
ATOM 638 C CA . ILE A 1 88 ? -8.850 1.881 -6.333 1.00 96.12 88 ILE A CA 1
ATOM 639 C C . ILE A 1 88 ? -9.496 3.202 -5.882 1.00 96.12 88 ILE A C 1
ATOM 641 O O . ILE A 1 88 ? -8.846 4.080 -5.305 1.00 96.12 88 ILE A O 1
ATOM 645 N N . ASP A 1 89 ? -10.800 3.342 -6.141 1.00 96.81 89 ASP A N 1
ATOM 646 C CA . ASP A 1 89 ? -11.612 4.430 -5.588 1.00 96.81 89 ASP A CA 1
ATOM 647 C C . ASP A 1 89 ? -11.925 4.172 -4.112 1.00 96.81 89 ASP A C 1
ATOM 649 O O . ASP A 1 89 ? -12.578 3.187 -3.770 1.00 96.81 89 ASP A O 1
ATOM 653 N N . GLY A 1 90 ? -11.439 5.046 -3.238 1.00 95.06 90 GLY A N 1
ATOM 654 C CA . GLY A 1 90 ? -11.655 4.981 -1.796 1.00 95.06 90 GLY A CA 1
ATOM 655 C C . GLY A 1 90 ? -12.672 5.999 -1.281 1.00 95.06 90 GLY A C 1
ATOM 656 O O . GLY A 1 90 ? -12.816 6.118 -0.065 1.00 95.06 90 GLY A O 1
ATOM 657 N N . SER A 1 91 ? -13.348 6.747 -2.159 1.00 96.12 91 SER A N 1
ATOM 658 C CA . SER A 1 91 ? -14.190 7.893 -1.774 1.00 96.12 91 SER A CA 1
ATOM 659 C C . SER A 1 91 ? -15.344 7.511 -0.844 1.00 96.12 91 SER A C 1
ATOM 661 O O . SER A 1 91 ? -15.660 8.262 0.075 1.00 96.12 91 SER A O 1
ATOM 663 N N . ASP A 1 92 ? -15.896 6.307 -1.010 1.00 96.50 92 ASP A N 1
ATOM 664 C CA . ASP A 1 92 ? -17.015 5.804 -0.203 1.00 96.50 92 ASP A CA 1
ATOM 665 C C . ASP A 1 92 ? -16.577 5.077 1.079 1.00 96.50 92 ASP A C 1
ATOM 667 O O . ASP A 1 92 ? -17.405 4.750 1.932 1.00 96.50 92 ASP A O 1
ATOM 671 N N . PHE A 1 93 ? -15.278 4.812 1.263 1.00 95.00 93 PHE A N 1
ATOM 672 C CA . PHE A 1 93 ? -14.796 4.074 2.433 1.00 95.00 93 PHE A CA 1
ATOM 673 C C . PHE A 1 93 ? -15.156 4.739 3.779 1.00 95.00 93 PHE A C 1
ATOM 675 O O . PHE A 1 93 ? -15.548 4.016 4.704 1.00 95.00 93 PHE A O 1
ATOM 682 N N . PRO A 1 94 ? -15.116 6.080 3.933 1.00 95.88 94 PRO A N 1
ATOM 683 C CA . PRO A 1 94 ? -15.549 6.745 5.165 1.00 95.88 94 PRO A CA 1
ATOM 684 C C . PRO A 1 94 ? -17.005 6.455 5.559 1.00 95.88 94 PRO A C 1
ATOM 686 O O . PRO A 1 94 ? -17.326 6.411 6.748 1.00 95.88 94 PRO A O 1
ATOM 689 N N . GLU A 1 95 ? -17.889 6.192 4.593 1.00 97.94 95 GLU A N 1
ATOM 690 C CA . GLU A 1 95 ? -19.299 5.899 4.872 1.00 97.94 95 GLU A CA 1
ATOM 691 C C . GLU A 1 95 ? -19.476 4.579 5.635 1.00 97.94 95 GLU A C 1
ATOM 693 O O . GLU A 1 95 ? -20.420 4.434 6.416 1.00 97.94 95 GLU A O 1
ATOM 698 N N . VAL A 1 96 ? -18.529 3.641 5.515 1.00 97.31 96 VAL A N 1
ATOM 699 C CA . VAL A 1 96 ? -18.507 2.421 6.336 1.00 97.31 96 VAL A CA 1
ATOM 700 C C . VAL A 1 96 ? -18.378 2.774 7.820 1.00 97.31 96 VAL A C 1
ATOM 702 O O . VAL A 1 96 ? -19.134 2.258 8.640 1.00 97.31 96 VAL A O 1
ATOM 705 N N . GLY A 1 97 ? -17.486 3.701 8.181 1.00 97.25 97 GLY A N 1
ATOM 706 C CA . GLY A 1 97 ? -17.287 4.118 9.571 1.00 97.25 97 GLY A CA 1
ATOM 707 C C . GLY A 1 97 ? -18.406 4.991 10.141 1.00 97.25 97 GLY A C 1
ATOM 708 O O . GLY A 1 97 ? -18.512 5.128 11.361 1.00 97.25 97 GLY A O 1
ATOM 709 N N . ARG A 1 98 ? -19.259 5.566 9.282 1.00 97.56 98 ARG A N 1
ATOM 710 C CA . ARG A 1 98 ? -20.503 6.230 9.706 1.00 97.56 98 ARG A CA 1
ATOM 711 C C . ARG A 1 98 ? -21.593 5.227 10.070 1.00 97.56 98 ARG A C 1
ATOM 713 O O . ARG A 1 98 ? -22.395 5.511 10.954 1.00 97.56 98 ARG A O 1
ATOM 720 N N . ARG A 1 99 ? -21.619 4.073 9.396 1.00 98.50 99 ARG A N 1
ATOM 721 C CA . ARG A 1 99 ? -22.584 2.986 9.633 1.00 98.50 99 ARG A CA 1
ATOM 722 C C . ARG A 1 99 ? -22.142 2.051 10.759 1.00 98.50 99 ARG A C 1
ATOM 724 O O . ARG A 1 99 ? -22.989 1.555 11.492 1.00 98.50 99 ARG A O 1
ATOM 731 N N . ASP A 1 100 ? -20.834 1.842 10.913 1.00 98.44 100 ASP A N 1
ATOM 732 C CA . ASP A 1 100 ? -20.246 0.983 11.940 1.00 98.44 100 ASP A CA 1
ATOM 733 C C . ASP A 1 100 ? -19.294 1.781 12.860 1.00 98.44 100 ASP A C 1
ATOM 735 O O . ASP A 1 100 ? -18.227 2.234 12.426 1.00 98.44 100 ASP A O 1
ATOM 739 N N . PRO A 1 101 ? -19.617 1.933 14.159 1.00 97.38 101 PRO A N 1
ATOM 740 C CA . PRO A 1 101 ? -18.805 2.718 15.084 1.00 97.38 101 PRO A CA 1
ATOM 741 C C . PRO A 1 101 ? -17.450 2.075 15.423 1.00 97.38 101 PRO A C 1
ATOM 743 O O . PRO A 1 101 ? -16.542 2.793 15.851 1.00 97.38 101 PRO A O 1
ATOM 746 N N . VAL A 1 102 ? -17.282 0.756 15.270 1.00 98.06 102 VAL A N 1
ATOM 747 C CA . VAL A 1 102 ? -15.987 0.070 15.417 1.00 98.06 102 VAL A CA 1
ATOM 748 C C . VAL A 1 102 ? -15.071 0.476 14.270 1.00 98.06 102 VAL A C 1
ATOM 750 O O . VAL A 1 102 ? -13.954 0.938 14.521 1.00 98.06 102 VAL A O 1
ATOM 753 N N . ILE A 1 103 ? -15.566 0.400 13.033 1.00 97.38 103 ILE A N 1
ATOM 754 C CA . ILE A 1 103 ? -14.816 0.832 11.848 1.00 97.38 103 ILE A CA 1
ATOM 755 C C . ILE A 1 103 ? -14.535 2.334 11.907 1.00 97.38 103 ILE A C 1
ATOM 757 O O . ILE A 1 103 ? -13.398 2.751 11.695 1.00 97.38 103 ILE A O 1
ATOM 761 N N . GLY A 1 104 ? -15.514 3.151 12.303 1.00 97.94 104 GLY A N 1
ATOM 762 C CA . GLY A 1 104 ? -15.328 4.595 12.446 1.00 97.94 104 GLY A CA 1
ATOM 763 C C . GLY A 1 104 ? -14.234 4.963 13.455 1.00 97.94 104 GLY A C 1
ATOM 764 O O . GLY A 1 104 ? -13.479 5.910 13.232 1.00 97.94 104 GLY A O 1
ATOM 765 N N . ARG A 1 105 ? -14.086 4.205 14.554 1.00 98.19 105 ARG A N 1
ATOM 766 C CA . ARG A 1 105 ? -12.959 4.388 15.488 1.00 98.19 105 ARG A CA 1
ATOM 767 C C . ARG A 1 105 ? -11.616 4.050 14.842 1.00 98.19 105 ARG A C 1
ATOM 769 O O . ARG A 1 105 ? -10.655 4.779 15.072 1.00 98.19 105 ARG A O 1
ATOM 776 N N . LEU A 1 106 ? -11.544 2.982 14.047 1.00 96.62 106 LEU A N 1
ATOM 777 C CA . LEU A 1 106 ? -10.319 2.596 13.341 1.00 96.62 106 LEU A CA 1
ATOM 778 C C . LEU A 1 106 ? -9.929 3.628 12.277 1.00 96.62 106 LEU A C 1
ATOM 780 O O . LEU A 1 106 ? -8.777 4.045 12.248 1.00 96.62 106 LEU A O 1
ATOM 784 N N . GLN A 1 107 ? -10.885 4.116 11.484 1.00 96.31 107 GLN A N 1
ATOM 785 C CA . GLN A 1 107 ? -10.650 5.157 10.475 1.00 96.31 107 GLN A CA 1
ATOM 786 C C . GLN A 1 107 ? -10.132 6.463 11.095 1.00 96.31 107 GLN A C 1
ATOM 788 O O . GLN A 1 107 ? -9.217 7.076 10.557 1.00 96.31 107 GLN A O 1
ATOM 793 N N . ARG A 1 108 ? -10.652 6.865 12.266 1.00 95.94 108 ARG A N 1
ATOM 794 C CA . ARG A 1 108 ? -10.124 8.027 13.007 1.00 95.94 108 ARG A CA 1
ATOM 795 C C . ARG A 1 108 ? -8.734 7.787 13.594 1.00 95.94 108 ARG A C 1
ATOM 797 O O . ARG A 1 108 ? -7.948 8.721 13.683 1.00 95.94 108 ARG A O 1
ATOM 804 N N . ARG A 1 109 ? -8.438 6.556 14.024 1.00 95.81 109 ARG A N 1
ATOM 805 C CA . ARG A 1 109 ? -7.125 6.183 14.575 1.00 95.81 109 ARG A CA 1
ATOM 806 C C . ARG A 1 109 ? -6.044 6.099 13.492 1.00 95.81 109 ARG A C 1
ATOM 808 O O . ARG A 1 109 ? -4.888 6.388 13.785 1.00 95.81 109 ARG A O 1
ATOM 815 N N . TYR A 1 110 ? -6.417 5.714 12.274 1.00 93.75 110 TYR A N 1
ATOM 816 C CA . TYR A 1 110 ? -5.518 5.515 11.135 1.00 93.75 110 TYR A CA 1
ATOM 817 C C . TYR A 1 110 ? -6.007 6.303 9.904 1.00 93.75 110 TYR A C 1
ATOM 819 O O . TYR A 1 110 ? -6.418 5.700 8.909 1.00 93.75 110 TYR A O 1
ATOM 827 N N . PRO A 1 111 ? -6.010 7.648 9.959 1.00 93.38 111 PRO A N 1
ATOM 828 C CA . PRO A 1 111 ? -6.560 8.475 8.889 1.00 93.38 111 PRO A CA 1
ATOM 829 C C . PRO A 1 111 ? -5.791 8.275 7.579 1.00 93.38 111 PRO A C 1
ATOM 831 O O . PRO A 1 111 ? -4.561 8.313 7.554 1.00 93.38 111 PRO A O 1
ATOM 834 N N . GLY A 1 112 ? -6.526 8.044 6.489 1.00 93.25 112 GLY A N 1
ATOM 835 C CA . GLY A 1 112 ? -5.956 7.862 5.151 1.00 93.25 112 GLY A CA 1
ATOM 836 C C . GLY A 1 112 ? -5.162 6.565 4.948 1.00 93.25 112 GLY A C 1
ATOM 837 O O . GLY A 1 112 ? -4.614 6.367 3.866 1.00 93.25 112 GLY A O 1
ATOM 838 N N . LEU A 1 113 ? -5.090 5.668 5.940 1.00 94.62 113 LEU A N 1
ATOM 839 C CA . LEU A 1 113 ? -4.455 4.366 5.747 1.00 94.62 113 LEU A CA 1
ATOM 840 C C . LEU A 1 113 ? -5.301 3.516 4.791 1.00 94.62 113 LEU A C 1
ATOM 842 O O . LEU A 1 113 ? -6.449 3.182 5.089 1.00 94.62 113 LEU A O 1
ATOM 846 N N . ARG A 1 114 ? -4.703 3.142 3.661 1.00 95.12 114 ARG A N 1
ATOM 847 C CA . ARG A 1 114 ? -5.234 2.145 2.725 1.00 95.12 114 ARG A CA 1
ATOM 848 C C . ARG A 1 114 ? -4.461 0.830 2.858 1.00 95.12 114 ARG A C 1
ATOM 850 O O . ARG A 1 114 ? -3.374 0.834 3.438 1.00 95.12 114 ARG A O 1
ATOM 857 N N . PRO A 1 115 ? -4.988 -0.296 2.341 1.00 95.56 115 PRO A N 1
ATOM 858 C CA . PRO A 1 115 ? -4.209 -1.522 2.242 1.00 95.56 115 PRO A CA 1
ATOM 859 C C . PRO A 1 115 ? -2.894 -1.271 1.497 1.00 95.56 115 PRO A C 1
ATOM 861 O O . PRO A 1 115 ? -2.904 -0.738 0.387 1.00 95.56 115 PRO A O 1
ATOM 864 N N . VAL A 1 116 ? -1.777 -1.668 2.100 1.00 95.12 116 VAL A N 1
ATOM 865 C CA . VAL A 1 116 ? -0.484 -1.710 1.415 1.00 95.12 116 VAL A CA 1
ATOM 866 C C . VAL A 1 116 ? -0.233 -3.151 0.995 1.00 95.12 116 VAL A C 1
ATOM 868 O O . VAL A 1 116 ? -0.181 -4.045 1.841 1.00 95.12 116 VAL A O 1
ATOM 871 N N . LEU A 1 117 ? -0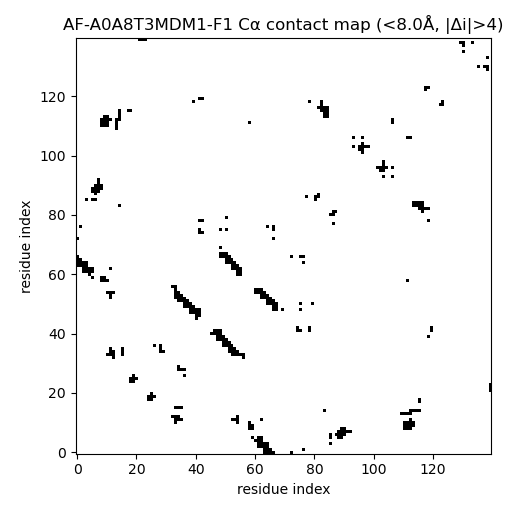.165 -3.391 -0.311 1.00 95.81 117 LEU A N 1
ATOM 872 C CA . LEU A 1 117 ? -0.069 -4.730 -0.883 1.00 95.81 117 LEU A CA 1
ATOM 873 C C . LEU A 1 117 ? 1.395 -5.147 -1.064 1.00 95.81 117 LEU A C 1
ATOM 875 O O . LEU A 1 117 ? 2.273 -4.309 -1.254 1.00 95.81 117 LEU A O 1
ATOM 879 N N . PHE A 1 118 ? 1.652 -6.456 -1.066 1.00 94.50 118 PHE A N 1
ATOM 880 C CA . PHE A 1 118 ? 2.966 -6.997 -1.420 1.00 94.50 118 PHE A CA 1
ATOM 881 C C . PHE A 1 118 ?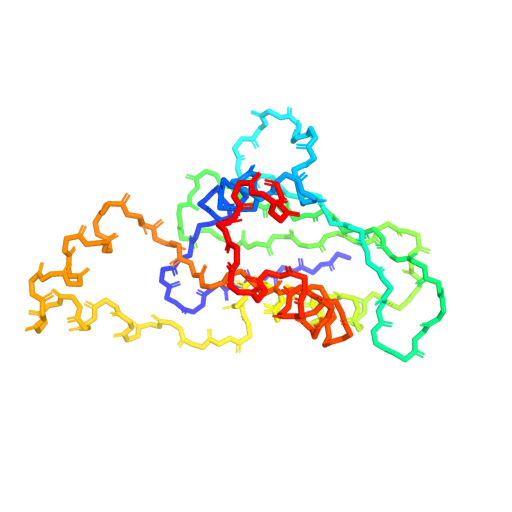 3.388 -6.598 -2.840 1.00 94.50 118 PHE A C 1
ATOM 883 O O . PHE A 1 118 ? 2.554 -6.414 -3.741 1.00 94.50 118 PHE A O 1
ATOM 890 N N . LEU A 1 119 ? 4.704 -6.513 -3.048 1.00 92.62 119 LEU A N 1
ATOM 891 C CA . LEU A 1 119 ? 5.294 -5.954 -4.260 1.00 92.62 119 LEU A CA 1
ATOM 892 C C . LEU A 1 119 ? 5.019 -6.853 -5.467 1.00 92.62 119 LEU A C 1
ATOM 894 O O . LEU A 1 119 ? 4.847 -6.355 -6.578 1.00 92.62 119 LEU A O 1
ATOM 898 N N . SER A 1 120 ? 4.862 -8.162 -5.248 1.00 91.75 120 SER A N 1
ATOM 899 C CA . SER A 1 120 ? 4.466 -9.140 -6.265 1.00 91.75 120 SER A CA 1
ATOM 900 C C . SER A 1 120 ? 3.516 -10.211 -5.716 1.00 91.75 120 SER A C 1
ATOM 902 O O . SER A 1 120 ? 3.388 -10.411 -4.508 1.00 91.75 120 SER A O 1
ATOM 904 N 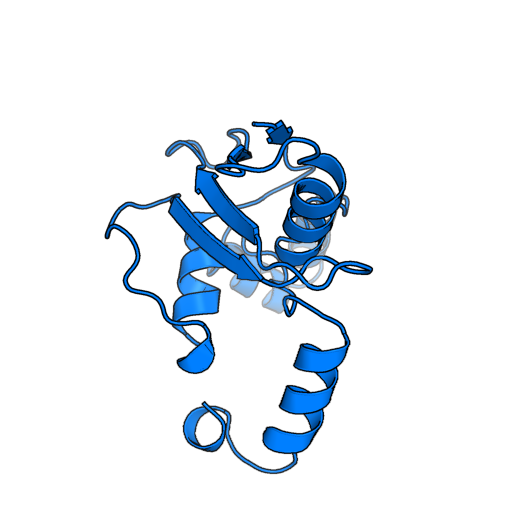N . THR A 1 121 ? 2.850 -10.934 -6.618 1.00 92.00 121 THR A N 1
ATOM 905 C CA . THR A 1 121 ? 2.050 -12.120 -6.266 1.00 92.00 121 THR A CA 1
ATOM 906 C C . THR A 1 121 ? 2.915 -13.254 -5.720 1.00 92.00 121 THR A C 1
ATOM 908 O O . THR A 1 121 ? 2.493 -13.948 -4.799 1.00 92.00 121 THR A O 1
ATOM 911 N N . PHE A 1 122 ? 4.132 -13.416 -6.250 1.00 92.38 122 PHE A N 1
ATOM 912 C CA . PHE A 1 122 ? 5.106 -14.386 -5.752 1.00 92.38 122 PHE A CA 1
ATOM 913 C C . PHE A 1 122 ? 5.480 -14.099 -4.295 1.00 92.38 122 PHE A C 1
ATOM 915 O O . PHE A 1 122 ? 5.388 -14.984 -3.448 1.00 92.38 122 PHE A O 1
ATOM 922 N N . GLU A 1 123 ? 5.828 -12.849 -3.987 1.00 93.19 123 GLU A N 1
ATOM 923 C CA . GLU A 1 123 ? 6.151 -12.424 -2.625 1.00 93.19 123 GLU A CA 1
ATOM 924 C C . GLU A 1 123 ? 4.961 -12.624 -1.675 1.00 93.19 123 GLU A C 1
ATOM 926 O O . GLU A 1 123 ? 5.131 -13.163 -0.582 1.00 93.19 123 GLU A O 1
ATOM 931 N N . ALA A 1 124 ? 3.744 -12.274 -2.107 1.00 94.25 124 ALA A N 1
ATOM 932 C CA . ALA A 1 124 ? 2.537 -12.510 -1.317 1.00 94.25 124 ALA A CA 1
ATOM 933 C C . ALA A 1 124 ? 2.343 -13.999 -0.980 1.00 94.25 124 ALA A C 1
ATOM 935 O O . ALA A 1 124 ? 2.029 -14.343 0.160 1.00 94.25 124 ALA A O 1
ATOM 936 N N . ALA A 1 125 ? 2.548 -14.889 -1.957 1.00 96.31 125 ALA A N 1
ATOM 937 C CA . ALA A 1 125 ? 2.438 -16.332 -1.757 1.00 96.31 125 ALA A CA 1
ATOM 938 C C . ALA A 1 125 ? 3.527 -16.865 -0.813 1.00 96.31 125 ALA A C 1
ATOM 940 O O . ALA A 1 125 ? 3.230 -17.668 0.072 1.00 96.31 125 ALA A O 1
ATOM 941 N N . ALA A 1 126 ? 4.766 -16.385 -0.955 1.00 95.50 126 ALA A N 1
ATOM 942 C CA . ALA A 1 126 ? 5.862 -16.742 -0.063 1.00 95.50 126 ALA A CA 1
ATOM 943 C C . ALA A 1 126 ? 5.540 -16.357 1.388 1.00 95.50 126 ALA A C 1
ATOM 945 O O . ALA A 1 126 ? 5.624 -17.203 2.279 1.00 95.50 126 ALA A O 1
ATOM 946 N N . TRP A 1 127 ? 5.075 -15.128 1.628 1.00 95.00 127 TRP A N 1
ATOM 947 C CA . TRP A 1 127 ? 4.706 -14.676 2.972 1.00 95.00 127 TRP A CA 1
ATOM 948 C C . TRP A 1 127 ? 3.480 -15.382 3.545 1.00 95.00 127 TRP A C 1
ATOM 950 O O . TRP A 1 127 ? 3.446 -15.646 4.747 1.00 95.00 127 TRP A O 1
ATOM 960 N N . ALA A 1 128 ? 2.511 -15.754 2.707 1.00 95.44 128 ALA A N 1
ATOM 961 C CA . ALA A 1 128 ? 1.376 -16.566 3.136 1.00 95.44 128 ALA A CA 1
ATOM 962 C C . ALA A 1 128 ? 1.814 -17.950 3.653 1.00 95.44 128 ALA A C 1
ATOM 964 O O . ALA A 1 128 ? 1.242 -18.450 4.620 1.00 95.44 128 ALA A O 1
ATOM 965 N N . ILE A 1 129 ? 2.843 -18.550 3.042 1.00 96.75 129 ILE A N 1
ATOM 966 C CA . ILE A 1 129 ? 3.419 -19.828 3.484 1.00 96.75 129 ILE A CA 1
ATOM 967 C C . ILE A 1 129 ? 4.287 -19.631 4.732 1.00 96.75 129 ILE A C 1
ATOM 969 O O . ILE A 1 129 ? 4.114 -20.356 5.709 1.00 96.75 129 ILE A O 1
ATOM 973 N N . ILE A 1 130 ? 5.192 -18.647 4.729 1.00 94.88 130 ILE A N 1
ATOM 974 C CA . ILE A 1 130 ? 6.114 -18.380 5.847 1.00 94.88 130 ILE A CA 1
ATOM 975 C C . ILE A 1 130 ? 5.341 -18.047 7.128 1.00 94.88 130 ILE A C 1
ATOM 977 O O . ILE A 1 130 ? 5.643 -18.584 8.189 1.00 94.88 130 ILE A O 1
ATOM 981 N N . GLY A 1 131 ? 4.317 -17.194 7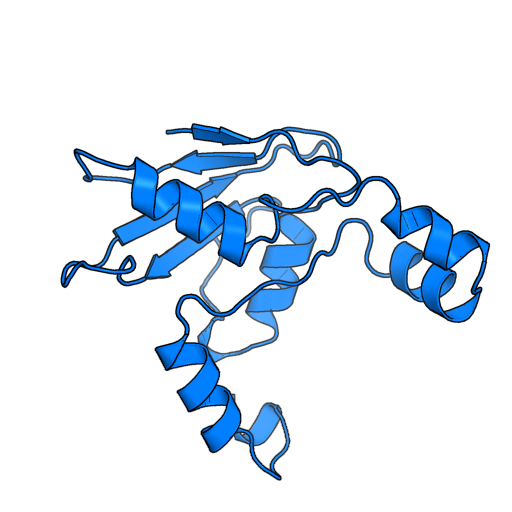.033 1.00 94.81 131 GLY A N 1
ATOM 982 C CA . GLY A 1 131 ? 3.499 -16.778 8.173 1.00 94.81 131 GLY A CA 1
ATOM 983 C C . GLY A 1 131 ? 2.484 -17.824 8.640 1.00 94.81 131 GLY A C 1
ATOM 984 O O . GLY A 1 131 ? 1.766 -17.590 9.617 1.00 94.81 131 GLY A O 1
ATOM 985 N N . ALA A 1 132 ? 2.384 -18.975 7.969 1.00 96.44 132 ALA A N 1
ATOM 986 C CA . ALA A 1 132 ? 1.380 -19.975 8.290 1.00 96.44 132 ALA A CA 1
ATOM 987 C C . ALA A 1 132 ? 1.587 -20.535 9.708 1.00 96.44 132 ALA A C 1
ATOM 989 O O . ALA A 1 132 ? 2.560 -21.221 10.013 1.00 96.44 132 ALA A O 1
ATOM 990 N N . ARG A 1 133 ? 0.599 -20.281 10.574 1.00 96.12 133 ARG A N 1
ATOM 991 C CA . ARG A 1 133 ? 0.534 -20.740 11.974 1.00 96.12 133 ARG A CA 1
ATOM 992 C C . ARG A 1 133 ? 1.639 -20.220 12.902 1.00 96.12 133 ARG A C 1
ATOM 994 O O . ARG A 1 133 ? 1.833 -20.796 13.974 1.00 96.12 133 ARG A O 1
ATOM 1001 N N . ILE A 1 134 ? 2.307 -19.131 12.538 1.00 96.25 134 ILE A N 1
ATOM 1002 C CA . ILE A 1 134 ? 3.240 -18.422 13.419 1.00 96.25 134 ILE A CA 1
ATOM 1003 C C . ILE A 1 134 ? 2.823 -16.960 13.574 1.00 96.25 134 ILE A C 1
ATOM 1005 O O . ILE A 1 134 ? 2.039 -16.429 12.789 1.00 96.25 134 ILE A O 1
ATOM 1009 N N . SER A 1 135 ? 3.304 -16.305 14.630 1.00 93.00 135 SER A N 1
ATOM 1010 C CA . SER A 1 135 ? 3.052 -14.872 14.811 1.00 93.00 135 SER A CA 1
ATOM 1011 C C . SER A 1 135 ? 3.837 -14.047 13.791 1.00 93.00 135 SER A C 1
ATOM 1013 O O . SER A 1 135 ? 4.915 -14.458 13.361 1.00 93.00 135 SER A O 1
ATOM 1015 N N . ILE A 1 136 ? 3.352 -12.841 13.473 1.00 89.38 136 ILE A N 1
ATOM 1016 C CA . ILE A 1 136 ? 4.081 -11.927 12.583 1.00 89.38 136 ILE A CA 1
ATOM 1017 C C . ILE A 1 136 ? 5.508 -11.667 13.082 1.00 89.38 136 ILE A C 1
ATOM 1019 O O . ILE A 1 136 ? 6.412 -11.714 12.275 1.00 89.38 136 ILE A O 1
ATOM 1023 N N . ARG A 1 137 ? 5.723 -11.555 14.403 1.00 88.69 137 ARG A N 1
ATOM 1024 C CA . ARG A 1 137 ? 7.049 -11.369 15.028 1.00 88.69 137 ARG A CA 1
ATOM 1025 C C . ARG A 1 137 ? 8.022 -12.534 14.785 1.00 88.69 137 ARG A C 1
ATOM 1027 O O . ARG A 1 137 ? 9.226 -12.376 14.924 1.00 88.69 137 ARG A O 1
ATOM 1034 N N . GLN A 1 138 ? 7.503 -13.738 14.551 1.00 90.38 138 GLN A N 1
ATOM 1035 C CA . GLN A 1 138 ? 8.333 -14.905 14.238 1.00 90.38 138 GLN A CA 1
ATOM 1036 C C . GLN A 1 138 ? 8.617 -15.008 12.740 1.00 90.38 138 GLN A C 1
ATOM 1038 O O . GLN A 1 138 ? 9.670 -15.512 12.367 1.00 90.38 138 GLN A O 1
ATOM 1043 N N . ALA A 1 139 ? 7.680 -14.566 11.901 1.00 88.38 139 ALA A N 1
ATOM 1044 C CA . ALA A 1 139 ? 7.854 -14.534 10.454 1.00 88.38 139 ALA A CA 1
ATOM 1045 C C . ALA A 1 139 ? 8.755 -13.370 10.004 1.00 88.38 139 ALA A C 1
ATOM 1047 O O . ALA A 1 139 ? 9.513 -13.519 9.049 1.00 88.38 139 ALA A O 1
ATOM 1048 N N . ALA A 1 140 ? 8.638 -12.226 10.680 1.00 83.62 140 ALA A N 1
ATOM 1049 C CA . ALA A 1 140 ? 9.131 -10.915 10.284 1.00 83.62 140 ALA A CA 1
ATOM 1050 C C . ALA A 1 140 ? 9.614 -10.112 11.494 1.00 83.62 140 ALA A C 1
ATOM 1052 O O . ALA A 1 140 ? 8.936 -10.098 12.546 1.00 83.62 140 ALA A O 1
#

Mean predicted aligned error: 4.3 Å

Solvent-accessible surface area (backbone atoms only — not comparable to full-atom values): 8028 Å² total; per-residue (Å²): 111,48,78,43,72,61,46,38,75,39,28,57,43,44,42,39,56,56,39,50,73,36,54,89,63,43,65,89,63,94,81,50,80,19,46,45,80,49,74,46,57,42,91,96,56,88,60,74,43,50,37,45,38,39,28,60,98,48,66,88,46,47,38,37,40,36,46,72,96,51,95,72,48,61,67,54,48,54,52,48,28,50,24,55,45,54,75,48,83,37,62,66,57,65,57,53,24,74,76,33,69,69,52,30,51,49,47,69,74,44,59,27,53,55,69,73,49,61,87,41,72,66,56,43,52,51,49,58,58,63,38,57,96,51,54,66,77,77,62,67